Protein AF-A0A0G0YSQ4-F1 (afdb_monomer_lite)

Foldseek 3Di:
DDDDDDDDDPPDPDPVVVVVVVVVVVVVVVVVVVVVVVVVVVVVVVVVVVVVVVVVVVVVVVVVVVVVVVVVVVVVPPVVVVVVVCVVVVNDDCPDPPDPPPDPDPPDDD

Organism: NCBI:txid1619020

Secondary structure (DSSP, 8-state):
---------------HHHHHHHHHHHHHHHHHHHHHHHHHHHHHHHHHHHHHHHHHHHHHHHHHHHHHHHHHHHHHS-HHHHHHHHHHTT----TT---TTS-TT-----

Radius of gyration: 45.32 Å; chains: 1; bounding box: 104×42×116 Å

pLDDT: mean 75.53, std 16.89, range [41.44, 96.5]

Sequence (110 aa):
MTVTNHAPVKELNRNPISTVFIINTIVLLIAGLLVVYYVVQANIIAASNYKISMLNQKLESLNEVRSSLAAQKSSMEDPAKILDFALSQNMVEAKNAVYLFENGNVALRP

Structure (mmCIF, N/CA/C/O backbone):
data_AF-A0A0G0YSQ4-F1
#
_entry.id   AF-A0A0G0YSQ4-F1
#
loop_
_atom_site.group_PDB
_atom_site.id
_atom_site.type_symbol
_atom_site.label_atom_id
_atom_site.label_alt_id
_atom_site.label_comp_id
_atom_site.label_asym_id
_atom_site.label_entity_id
_atom_site.label_seq_id
_atom_site.pdbx_PDB_ins_code
_atom_site.Cartn_x
_atom_site.Cartn_y
_atom_site.Cartn_z
_atom_site.occupancy
_atom_site.B_iso_or_equiv
_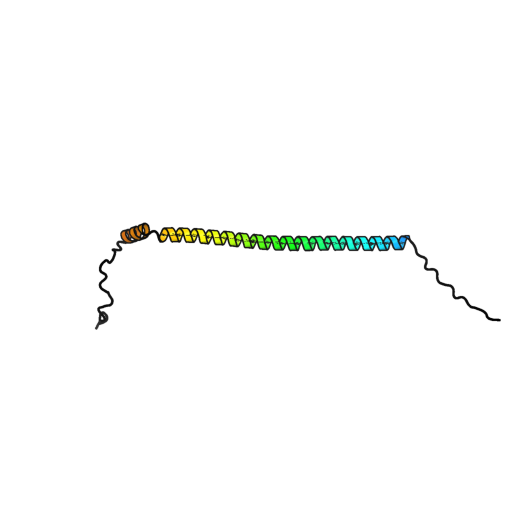atom_site.auth_seq_id
_atom_site.auth_comp_id
_atom_site.auth_asym_id
_atom_site.auth_atom_id
_atom_site.pdbx_PDB_model_num
ATOM 1 N N . MET A 1 1 ? 71.938 12.547 -45.748 1.00 41.62 1 MET A N 1
ATOM 2 C CA . MET A 1 1 ? 70.727 12.025 -46.413 1.00 41.62 1 MET A CA 1
ATOM 3 C C . MET A 1 1 ? 69.898 11.336 -45.336 1.00 41.62 1 MET A C 1
ATOM 5 O O . MET A 1 1 ? 70.238 10.237 -44.926 1.00 41.62 1 MET A O 1
ATOM 9 N N . THR A 1 2 ? 68.934 12.039 -44.750 1.00 41.44 2 THR A N 1
ATOM 10 C CA . THR A 1 2 ? 68.132 11.564 -43.611 1.00 41.44 2 THR A CA 1
ATOM 11 C C . THR A 1 2 ? 66.790 11.074 -44.139 1.00 41.44 2 THR A C 1
ATOM 13 O O . THR A 1 2 ? 65.990 11.867 -44.623 1.00 41.44 2 THR A O 1
ATOM 16 N N . VAL A 1 3 ? 66.568 9.760 -44.099 1.00 50.16 3 VAL A N 1
ATOM 17 C CA . VAL A 1 3 ? 65.313 9.138 -44.537 1.00 50.16 3 VAL A CA 1
ATOM 18 C C . VAL A 1 3 ? 64.351 9.130 -43.353 1.00 50.16 3 VAL A C 1
ATOM 20 O O . VAL A 1 3 ? 64.538 8.385 -42.393 1.00 50.16 3 VAL A O 1
ATOM 23 N N . THR A 1 4 ? 63.334 9.986 -43.392 1.00 57.25 4 THR A N 1
ATOM 24 C CA . THR A 1 4 ? 62.244 9.996 -42.412 1.00 57.25 4 THR A CA 1
ATOM 25 C C . THR A 1 4 ? 61.205 8.948 -42.803 1.00 57.25 4 THR A C 1
ATOM 27 O O . THR A 1 4 ? 60.418 9.157 -43.723 1.00 57.25 4 THR A O 1
ATOM 30 N N . ASN A 1 5 ? 61.200 7.811 -42.105 1.00 57.03 5 ASN A N 1
ATOM 31 C CA . ASN A 1 5 ? 60.118 6.831 -42.189 1.00 57.03 5 ASN A CA 1
ATOM 32 C C . ASN A 1 5 ? 58.885 7.385 -41.464 1.00 57.03 5 ASN A C 1
ATOM 34 O O . ASN A 1 5 ? 58.834 7.403 -40.234 1.00 57.03 5 ASN A O 1
ATOM 38 N N . HIS A 1 6 ? 57.883 7.832 -42.218 1.00 60.88 6 HIS A N 1
ATOM 39 C CA . HIS A 1 6 ? 56.557 8.091 -41.669 1.00 60.88 6 HIS A CA 1
ATOM 40 C C . HIS A 1 6 ? 55.797 6.769 -41.557 1.00 60.88 6 HIS A C 1
ATOM 42 O O . HIS A 1 6 ? 55.461 6.142 -42.560 1.00 60.88 6 HIS A O 1
ATOM 48 N N . ALA A 1 7 ? 55.544 6.334 -40.322 1.00 65.06 7 ALA A N 1
ATOM 49 C CA . ALA A 1 7 ? 54.629 5.233 -40.057 1.00 65.06 7 ALA A CA 1
ATOM 50 C C . ALA A 1 7 ? 53.213 5.621 -40.531 1.00 65.06 7 ALA A C 1
ATOM 52 O O . ALA A 1 7 ? 52.773 6.740 -40.250 1.00 65.06 7 ALA A O 1
ATOM 53 N N . PRO A 1 8 ? 52.481 4.736 -41.230 1.00 58.00 8 PRO A N 1
ATOM 54 C CA . PRO A 1 8 ? 51.125 5.035 -41.662 1.00 58.00 8 PRO A CA 1
ATOM 55 C C . PRO A 1 8 ? 50.207 5.108 -40.439 1.00 58.00 8 PRO A C 1
ATOM 57 O O . PRO A 1 8 ? 50.012 4.125 -39.720 1.00 58.00 8 PRO A O 1
ATOM 60 N N . VAL A 1 9 ? 49.643 6.292 -40.197 1.00 64.25 9 VAL A N 1
ATOM 61 C CA . VAL A 1 9 ? 48.586 6.490 -39.204 1.00 64.25 9 VAL A CA 1
ATOM 62 C C . VAL A 1 9 ? 47.374 5.692 -39.676 1.00 64.25 9 VAL A C 1
ATOM 64 O O . VAL A 1 9 ? 46.812 5.953 -40.736 1.00 64.25 9 VAL A O 1
ATOM 67 N N . LYS A 1 10 ? 47.011 4.663 -38.910 1.00 58.38 10 LYS A N 1
ATOM 68 C CA . LYS A 1 10 ? 45.874 3.790 -39.195 1.00 58.38 10 LYS A CA 1
ATOM 69 C C . LYS A 1 10 ? 44.588 4.597 -39.021 1.00 58.38 10 LYS A C 1
ATOM 71 O O . LYS A 1 10 ? 44.136 4.793 -37.894 1.00 58.38 10 LYS A O 1
ATOM 76 N N . GLU A 1 11 ? 44.021 5.082 -40.120 1.00 60.41 11 GLU A N 1
ATOM 77 C CA . GLU A 1 11 ? 42.732 5.766 -40.082 1.00 60.41 11 GLU A CA 1
ATOM 78 C C . GLU A 1 11 ? 41.649 4.809 -39.579 1.00 60.41 11 GLU A C 1
ATOM 80 O O . GLU A 1 11 ? 41.433 3.711 -40.101 1.00 60.41 11 GLU A O 1
ATOM 85 N N . LEU A 1 12 ? 40.997 5.218 -38.494 1.00 63.09 12 LEU A N 1
ATOM 86 C CA . LEU A 1 12 ? 39.932 4.462 -37.864 1.00 63.09 12 LEU A CA 1
ATOM 87 C C . LEU A 1 12 ? 38.687 4.597 -38.748 1.00 63.09 12 LEU A C 1
ATOM 89 O O . LEU A 1 12 ? 37.989 5.607 -38.691 1.00 63.09 12 LEU A O 1
ATOM 93 N N . ASN A 1 13 ? 38.423 3.585 -39.576 1.00 60.44 13 ASN A N 1
ATOM 94 C CA . ASN A 1 13 ? 37.208 3.491 -40.381 1.00 60.44 13 ASN A CA 1
ATOM 95 C C . ASN A 1 13 ? 35.970 3.482 -39.459 1.00 60.44 13 ASN A C 1
ATOM 97 O O . ASN A 1 13 ? 35.561 2.440 -38.940 1.00 60.44 13 ASN A O 1
ATOM 101 N N . ARG A 1 14 ? 35.408 4.665 -39.185 1.00 63.97 14 ARG A N 1
ATOM 102 C CA . ARG A 1 14 ? 34.169 4.829 -38.422 1.00 63.97 14 ARG A CA 1
ATOM 103 C C . ARG A 1 14 ? 33.003 4.502 -39.339 1.00 63.97 14 ARG A C 1
ATOM 105 O O . ARG A 1 14 ? 32.544 5.362 -40.079 1.00 63.97 14 ARG A O 1
ATOM 112 N N . ASN A 1 15 ? 32.477 3.286 -39.228 1.00 70.69 15 ASN A N 1
ATOM 113 C CA . ASN A 1 15 ? 31.197 2.937 -39.835 1.00 70.69 15 ASN A CA 1
ATOM 114 C C . ASN A 1 15 ? 30.070 3.659 -39.068 1.00 70.69 15 ASN A C 1
ATOM 116 O O . ASN A 1 15 ? 29.755 3.255 -37.943 1.00 70.69 15 ASN A O 1
ATOM 120 N N . PRO A 1 16 ? 29.430 4.701 -39.633 1.00 66.94 16 PRO A N 1
ATOM 121 C CA . PRO A 1 16 ? 28.439 5.505 -38.912 1.00 66.94 16 PRO A CA 1
ATOM 122 C C . PRO A 1 16 ? 27.216 4.675 -38.497 1.00 66.94 16 PRO A C 1
ATOM 124 O O . PRO A 1 16 ? 26.650 4.892 -37.428 1.00 66.94 16 PRO A O 1
ATOM 127 N N . ILE A 1 17 ? 26.874 3.657 -39.293 1.00 70.50 17 ILE A N 1
ATOM 128 C CA . ILE A 1 17 ? 25.769 2.723 -39.039 1.00 70.50 17 ILE A CA 1
ATOM 129 C C . ILE A 1 17 ? 26.007 1.921 -37.748 1.00 70.50 17 ILE A C 1
ATOM 131 O O . ILE A 1 17 ? 25.084 1.733 -36.958 1.00 70.50 17 ILE A O 1
ATOM 135 N N . SER A 1 18 ? 27.254 1.514 -37.480 1.00 81.12 18 SER A N 1
ATOM 136 C CA . SER A 1 18 ? 27.606 0.774 -36.260 1.00 81.12 18 SER A CA 1
ATOM 137 C C . SER A 1 18 ? 27.460 1.646 -35.015 1.00 81.12 18 SER A C 1
ATOM 139 O O . SER A 1 18 ? 26.981 1.178 -33.986 1.00 81.12 18 SER A O 1
ATOM 141 N N . THR A 1 19 ? 27.846 2.918 -35.103 1.00 83.06 19 THR A N 1
ATOM 142 C CA . THR A 1 19 ? 27.757 3.856 -33.979 1.00 83.06 19 THR A CA 1
ATOM 143 C C . THR A 1 19 ? 26.303 4.156 -33.615 1.00 83.06 19 THR A C 1
ATOM 145 O O . THR A 1 19 ? 25.953 4.132 -32.437 1.00 83.06 19 THR A O 1
ATOM 148 N N . VAL A 1 20 ? 25.435 4.375 -34.610 1.00 86.44 20 VAL A N 1
ATOM 149 C CA . VAL A 1 20 ? 23.996 4.608 -34.383 1.00 86.44 20 VAL A CA 1
ATOM 150 C C . VAL A 1 20 ? 23.331 3.380 -33.755 1.00 86.44 20 VAL A C 1
ATOM 152 O O . VAL A 1 20 ? 22.548 3.518 -32.817 1.00 86.44 20 VAL A O 1
ATOM 155 N N . PHE A 1 21 ? 23.681 2.174 -34.211 1.00 90.31 21 PHE A N 1
ATOM 156 C CA . PHE A 1 21 ? 23.143 0.934 -33.649 1.00 90.31 21 PHE A CA 1
ATOM 157 C C . PHE A 1 21 ? 23.529 0.738 -32.173 1.00 90.31 21 PHE A C 1
ATOM 159 O O . PHE A 1 21 ? 22.686 0.377 -31.349 1.00 90.31 21 PHE A O 1
ATOM 166 N N . ILE A 1 22 ? 24.785 1.033 -31.819 1.00 90.25 22 ILE A N 1
ATOM 167 C CA . ILE A 1 22 ? 25.271 0.958 -30.433 1.00 90.25 22 ILE A CA 1
ATOM 168 C C . ILE A 1 22 ? 24.521 1.957 -29.545 1.00 90.25 22 ILE A C 1
ATOM 170 O O . ILE A 1 22 ? 24.041 1.581 -28.477 1.00 90.25 22 ILE A O 1
ATOM 174 N N . ILE A 1 23 ? 24.363 3.205 -29.995 1.00 92.81 23 ILE A N 1
ATOM 175 C CA . ILE A 1 23 ? 23.642 4.239 -29.238 1.00 92.81 23 ILE A CA 1
ATOM 176 C C . ILE A 1 23 ? 22.184 3.828 -29.013 1.00 92.81 23 ILE A C 1
ATOM 178 O O . ILE A 1 23 ? 21.714 3.869 -27.879 1.00 92.81 23 ILE A O 1
ATOM 182 N N . ASN A 1 24 ? 21.485 3.367 -30.053 1.00 93.94 24 ASN A N 1
ATOM 183 C CA . ASN A 1 24 ? 20.095 2.924 -29.923 1.00 93.94 24 ASN A CA 1
ATOM 184 C C . ASN A 1 24 ? 19.952 1.752 -28.946 1.00 93.94 24 ASN A C 1
ATOM 186 O O . ASN A 1 24 ? 19.018 1.724 -28.148 1.00 93.94 24 ASN A O 1
ATOM 190 N N . THR A 1 25 ? 20.902 0.815 -28.964 1.00 93.75 25 THR A N 1
ATOM 191 C CA . THR A 1 25 ? 20.924 -0.316 -28.027 1.00 93.75 25 THR A CA 1
ATOM 192 C C . THR A 1 25 ? 21.102 0.157 -26.583 1.00 93.75 25 THR A C 1
ATOM 194 O O . THR A 1 25 ? 20.396 -0.309 -25.691 1.00 93.75 25 THR A O 1
ATOM 197 N N . ILE A 1 26 ? 21.997 1.121 -26.346 1.00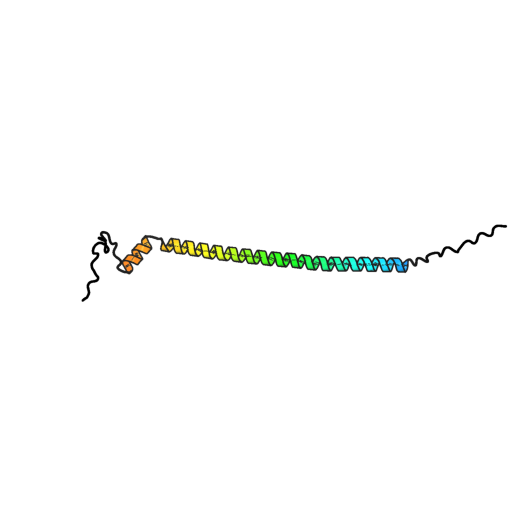 94.94 26 ILE A N 1
ATOM 198 C CA . ILE A 1 26 ? 22.210 1.715 -25.018 1.00 94.94 26 ILE A CA 1
ATOM 199 C C . ILE A 1 26 ? 20.952 2.446 -24.541 1.00 94.94 26 ILE A C 1
ATOM 201 O O . ILE A 1 26 ? 20.527 2.254 -23.404 1.00 94.94 26 ILE A O 1
ATOM 205 N N . VAL A 1 27 ? 20.324 3.248 -25.406 1.00 95.19 27 VAL A N 1
ATOM 206 C CA . VAL A 1 27 ? 19.081 3.963 -25.078 1.00 95.19 27 VAL A CA 1
ATOM 207 C C . VAL A 1 27 ? 17.965 2.980 -24.724 1.00 95.19 27 VAL A C 1
ATOM 209 O O . VAL A 1 27 ? 17.260 3.187 -23.738 1.00 95.19 27 VAL A O 1
ATOM 212 N N . LEU A 1 28 ? 17.837 1.883 -25.473 1.00 96.06 28 LEU A N 1
ATOM 213 C CA . LEU A 1 28 ? 16.836 0.851 -25.211 1.00 96.06 28 LEU A CA 1
ATOM 214 C C . LEU A 1 28 ? 17.091 0.128 -23.881 1.00 96.06 28 LEU A C 1
ATOM 216 O O . LEU A 1 28 ? 16.151 -0.118 -23.127 1.00 96.06 28 LEU A O 1
ATOM 220 N N . LEU A 1 29 ? 18.356 -0.140 -23.546 1.00 96.25 29 LEU A N 1
ATOM 221 C CA . LEU A 1 29 ? 18.740 -0.685 -22.241 1.00 96.25 29 LEU A CA 1
ATOM 222 C C . LEU A 1 29 ? 18.389 0.261 -21.088 1.00 96.25 29 LEU A C 1
ATOM 224 O O . LEU A 1 29 ? 17.824 -0.181 -20.090 1.00 96.25 29 LEU A O 1
ATOM 228 N N . ILE A 1 30 ? 18.686 1.556 -21.228 1.00 96.50 30 ILE A N 1
ATOM 229 C CA . ILE A 1 30 ? 18.358 2.573 -20.219 1.00 96.50 30 ILE A CA 1
ATOM 230 C C . ILE A 1 30 ? 16.841 2.676 -20.041 1.00 96.50 30 ILE A C 1
ATOM 232 O O . ILE A 1 30 ? 16.355 2.686 -18.911 1.00 96.50 30 ILE A O 1
ATOM 236 N N . ALA A 1 31 ? 16.087 2.702 -21.141 1.00 96.19 31 ALA A N 1
ATOM 237 C CA . ALA A 1 31 ? 14.630 2.719 -21.099 1.00 96.19 31 ALA A CA 1
ATOM 238 C C . ALA A 1 31 ? 14.075 1.480 -20.378 1.00 96.19 31 ALA A C 1
ATOM 240 O O . ALA A 1 31 ? 13.217 1.610 -19.507 1.00 96.19 31 ALA A O 1
ATOM 241 N N . GLY A 1 32 ? 14.611 0.290 -20.669 1.00 96.00 32 GLY A N 1
ATOM 242 C CA . GLY A 1 32 ? 14.243 -0.942 -19.969 1.00 96.00 32 GLY A CA 1
ATOM 243 C C . GLY A 1 32 ? 14.526 -0.874 -18.465 1.00 96.00 32 GLY A C 1
ATOM 244 O O . GLY A 1 32 ? 13.657 -1.196 -17.655 1.00 96.00 32 GLY A O 1
ATOM 245 N N . LEU A 1 33 ? 15.707 -0.386 -18.080 1.00 95.62 33 LEU A N 1
ATOM 246 C CA . LEU A 1 33 ? 16.091 -0.182 -16.679 1.00 95.62 33 LEU A CA 1
ATOM 247 C C . LEU A 1 33 ? 15.147 0.781 -15.949 1.00 95.62 33 LEU A C 1
ATOM 249 O O . LEU A 1 33 ? 14.749 0.507 -14.817 1.00 95.62 33 LEU A O 1
ATOM 253 N N . LEU A 1 34 ? 14.748 1.875 -16.600 1.00 95.31 34 LEU A N 1
ATOM 254 C CA . LEU A 1 34 ? 13.805 2.846 -16.043 1.00 95.31 34 LEU A CA 1
ATOM 255 C C . LEU A 1 34 ? 12.418 2.238 -15.814 1.00 95.31 34 LEU A C 1
ATOM 257 O O . LEU A 1 34 ? 11.803 2.501 -14.781 1.00 95.31 34 LEU A O 1
ATOM 261 N N . VAL A 1 35 ? 11.937 1.397 -16.733 1.00 95.31 35 VAL A N 1
ATOM 262 C CA . VAL A 1 35 ? 10.654 0.695 -16.570 1.00 95.31 35 VAL A CA 1
ATOM 263 C C . VAL A 1 35 ? 10.706 -0.255 -15.376 1.00 95.31 35 VAL A C 1
ATOM 265 O O . VAL A 1 35 ? 9.809 -0.230 -14.534 1.00 95.31 35 VAL A O 1
ATOM 268 N N . VAL A 1 36 ? 11.769 -1.057 -15.256 1.00 94.88 36 VAL A N 1
ATOM 269 C CA . VAL A 1 36 ? 11.942 -1.966 -14.112 1.00 94.88 36 VAL A CA 1
ATOM 270 C C . VAL A 1 36 ? 12.002 -1.179 -12.804 1.00 94.88 36 VAL A C 1
ATOM 272 O O . VAL A 1 36 ? 11.305 -1.520 -11.849 1.00 94.88 36 VAL A O 1
ATOM 275 N N . TYR A 1 37 ? 12.775 -0.092 -12.771 1.00 95.00 37 TYR A N 1
ATOM 276 C CA . TYR A 1 37 ? 12.862 0.790 -11.611 1.00 95.00 37 TYR A CA 1
ATOM 277 C C . TYR A 1 37 ? 11.491 1.349 -11.210 1.00 95.00 37 TYR A C 1
ATOM 279 O O . TYR A 1 37 ? 11.121 1.299 -10.036 1.00 95.00 37 TYR A O 1
ATOM 287 N N . TYR A 1 38 ? 10.711 1.828 -12.181 1.00 94.69 38 TYR A N 1
ATOM 288 C CA . TYR A 1 38 ? 9.369 2.349 -11.941 1.00 94.69 38 TYR A CA 1
ATOM 289 C C . TYR A 1 38 ? 8.442 1.291 -11.333 1.00 94.69 38 TYR A C 1
ATOM 291 O O . TYR A 1 38 ? 7.785 1.558 -10.328 1.00 94.69 38 TYR A O 1
ATOM 299 N N . VAL A 1 39 ? 8.425 0.075 -11.889 1.00 93.50 39 VAL A N 1
ATOM 300 C CA . VAL A 1 39 ? 7.593 -1.026 -11.379 1.00 93.50 39 VAL A CA 1
ATOM 301 C C . VAL A 1 39 ? 7.989 -1.403 -9.951 1.00 93.50 39 VAL A C 1
ATOM 303 O O . VAL A 1 39 ? 7.118 -1.604 -9.104 1.00 93.50 39 VAL A O 1
ATOM 306 N N . VAL A 1 40 ? 9.287 -1.470 -9.644 1.00 92.50 40 VAL A N 1
ATOM 307 C CA . VAL A 1 40 ? 9.764 -1.755 -8.282 1.00 92.50 40 VAL A CA 1
ATOM 308 C C . VAL A 1 40 ? 9.303 -0.672 -7.306 1.00 92.50 40 VAL A C 1
ATOM 310 O O . VAL A 1 40 ? 8.729 -0.994 -6.267 1.00 92.50 40 VAL A O 1
ATOM 313 N N . GLN A 1 41 ? 9.477 0.604 -7.653 1.00 90.62 41 GLN A N 1
ATOM 314 C CA . GLN A 1 41 ? 9.063 1.714 -6.792 1.00 90.62 41 GLN A CA 1
ATOM 315 C C . GLN A 1 41 ? 7.548 1.760 -6.587 1.00 90.62 41 GLN A C 1
ATOM 317 O O . GLN A 1 41 ? 7.087 1.931 -5.459 1.00 90.62 41 GLN A O 1
ATOM 322 N N . ALA A 1 42 ? 6.765 1.546 -7.645 1.00 88.25 42 ALA A N 1
ATOM 323 C CA . ALA A 1 42 ? 5.310 1.484 -7.554 1.00 88.25 42 ALA A CA 1
ATOM 324 C C . ALA A 1 42 ? 4.852 0.372 -6.595 1.00 88.25 42 ALA A C 1
ATOM 326 O O . ALA A 1 42 ? 3.985 0.602 -5.752 1.00 88.25 42 ALA A O 1
ATOM 327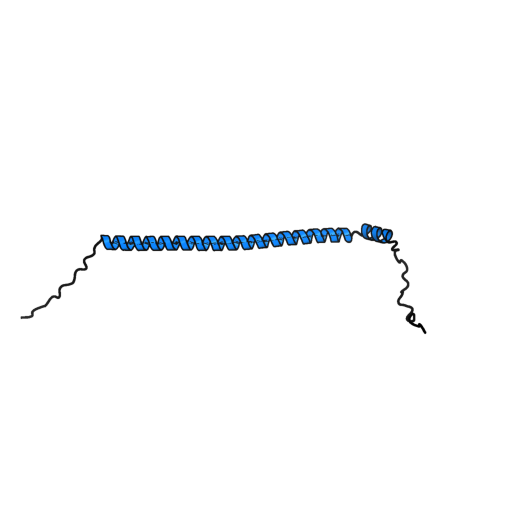 N N . ASN A 1 43 ? 5.483 -0.804 -6.660 1.00 90.50 43 ASN A N 1
ATOM 328 C CA . ASN A 1 43 ? 5.190 -1.913 -5.753 1.00 90.50 43 ASN A CA 1
ATOM 329 C C . ASN A 1 43 ? 5.576 -1.609 -4.299 1.00 90.50 43 ASN A C 1
ATOM 331 O O . ASN A 1 43 ? 4.813 -1.929 -3.389 1.00 90.50 43 ASN A O 1
ATOM 335 N N . ILE A 1 44 ? 6.722 -0.963 -4.064 1.00 87.50 44 ILE A N 1
ATOM 336 C CA . ILE A 1 44 ? 7.145 -0.550 -2.716 1.00 87.50 44 ILE A CA 1
ATOM 337 C C . ILE A 1 44 ? 6.141 0.442 -2.116 1.00 87.50 44 ILE A C 1
ATOM 339 O O . ILE A 1 44 ? 5.719 0.280 -0.969 1.00 87.50 44 ILE A O 1
ATOM 343 N N . ILE A 1 45 ? 5.722 1.445 -2.893 1.00 88.69 45 ILE A N 1
ATOM 344 C CA . ILE A 1 45 ? 4.739 2.444 -2.456 1.00 88.69 45 ILE A CA 1
ATOM 345 C C . ILE A 1 45 ? 3.393 1.774 -2.165 1.00 88.69 45 ILE A C 1
ATOM 347 O O . ILE A 1 45 ? 2.804 2.017 -1.111 1.00 88.69 45 ILE A O 1
ATOM 351 N N . ALA A 1 46 ? 2.928 0.889 -3.051 1.00 86.31 46 ALA A N 1
ATOM 352 C CA . ALA A 1 46 ? 1.690 0.147 -2.846 1.00 86.31 46 ALA A CA 1
ATOM 353 C C . ALA A 1 46 ? 1.748 -0.694 -1.562 1.00 86.31 46 ALA A C 1
ATOM 355 O O . ALA A 1 46 ? 0.856 -0.587 -0.721 1.00 86.31 46 ALA A O 1
ATOM 356 N N . ALA A 1 47 ? 2.817 -1.468 -1.357 1.00 84.94 47 ALA A N 1
ATOM 357 C CA . ALA A 1 47 ? 2.995 -2.287 -0.159 1.00 84.94 47 ALA A CA 1
ATOM 358 C C . ALA A 1 47 ? 3.010 -1.447 1.132 1.00 84.94 47 ALA A C 1
ATOM 360 O O . ALA A 1 47 ? 2.398 -1.830 2.132 1.00 84.94 47 ALA A O 1
ATOM 361 N N . SER A 1 48 ? 3.659 -0.280 1.103 1.00 84.12 48 SER A N 1
ATOM 362 C CA . SER A 1 48 ? 3.655 0.668 2.222 1.00 84.12 48 SER A CA 1
ATOM 363 C C . SER A 1 48 ? 2.243 1.181 2.523 1.00 84.12 48 SER A C 1
ATOM 365 O O . SER A 1 48 ? 1.791 1.122 3.668 1.00 84.12 48 SER A O 1
ATOM 367 N N . ASN A 1 49 ? 1.503 1.592 1.490 1.00 86.06 49 ASN A N 1
ATOM 368 C CA . ASN A 1 49 ? 0.128 2.071 1.630 1.00 86.06 49 ASN A CA 1
ATOM 369 C C . ASN A 1 49 ? -0.805 0.990 2.187 1.00 86.06 49 ASN A C 1
ATOM 371 O O . ASN A 1 49 ? -1.604 1.278 3.077 1.00 86.06 49 ASN A O 1
ATOM 375 N N . TYR A 1 50 ? -0.667 -0.262 1.738 1.00 86.06 50 TYR A N 1
ATOM 376 C CA . TYR A 1 50 ? -1.413 -1.388 2.306 1.00 86.06 50 TYR A CA 1
ATOM 377 C C . TYR A 1 50 ? -1.117 -1.576 3.793 1.00 86.06 50 TYR A C 1
ATOM 379 O O . TYR A 1 50 ? -2.039 -1.741 4.591 1.00 86.06 50 TYR A O 1
ATOM 387 N N . LYS A 1 51 ? 0.157 -1.509 4.193 1.00 85.00 51 LYS A N 1
ATOM 388 C CA . LYS A 1 51 ? 0.549 -1.650 5.599 1.00 85.00 51 LYS A CA 1
ATOM 389 C C . LYS A 1 51 ? -0.016 -0.522 6.467 1.00 85.00 51 LYS A C 1
ATOM 391 O O . LYS A 1 51 ? -0.496 -0.791 7.566 1.00 85.00 51 LYS A O 1
ATOM 396 N N . ILE A 1 52 ? 0.019 0.717 5.976 1.00 88.12 52 ILE A N 1
ATOM 397 C CA . ILE A 1 52 ? -0.553 1.882 6.667 1.00 88.12 52 ILE A CA 1
ATOM 398 C C . ILE A 1 52 ? -2.071 1.734 6.789 1.00 88.12 52 ILE A C 1
ATOM 400 O O . ILE A 1 52 ? -2.614 1.901 7.878 1.00 88.12 52 ILE A O 1
ATOM 404 N N . SER A 1 53 ? -2.752 1.360 5.704 1.00 88.69 53 SER A N 1
ATOM 405 C CA . SER A 1 53 ? -4.201 1.142 5.703 1.00 88.69 53 SER A CA 1
ATOM 406 C C . SER A 1 53 ? -4.609 0.052 6.697 1.00 88.69 53 SER A C 1
ATOM 408 O O . SER A 1 53 ? -5.500 0.274 7.514 1.00 88.69 53 SER A O 1
ATOM 410 N N . MET A 1 54 ? -3.894 -1.077 6.717 1.00 90.50 54 MET A N 1
ATOM 411 C CA . MET A 1 54 ? -4.128 -2.150 7.685 1.00 90.50 54 MET A CA 1
ATOM 412 C C . MET A 1 54 ? -3.922 -1.675 9.131 1.00 90.50 54 MET A C 1
ATOM 414 O O . MET A 1 54 ? -4.670 -2.066 10.029 1.00 90.50 54 MET A O 1
ATOM 418 N N . LEU A 1 55 ? -2.905 -0.847 9.382 1.00 89.19 55 LEU A N 1
ATOM 419 C CA . LEU A 1 55 ? -2.641 -0.312 10.716 1.00 89.19 55 LEU A CA 1
ATOM 420 C C . LEU A 1 55 ? -3.745 0.653 11.169 1.00 89.19 55 LEU A C 1
ATOM 422 O O . LEU A 1 55 ? -4.185 0.566 12.313 1.00 89.19 55 LEU A O 1
ATOM 426 N N . ASN A 1 56 ? -4.234 1.509 10.271 1.00 90.81 56 ASN A N 1
ATOM 427 C CA . ASN A 1 56 ? -5.350 2.412 10.549 1.00 90.81 56 ASN A CA 1
ATOM 428 C C . ASN A 1 56 ? -6.645 1.645 10.827 1.00 90.81 56 ASN A C 1
ATOM 430 O O . ASN A 1 56 ? -7.290 1.913 11.834 1.00 90.81 56 ASN A O 1
ATOM 434 N N . GLN A 1 57 ? -6.968 0.627 10.026 1.00 91.00 57 GLN A N 1
ATOM 435 C CA . GLN A 1 57 ? -8.128 -0.236 10.281 1.00 91.00 57 GLN A CA 1
ATOM 436 C C . GLN A 1 57 ? -8.050 -0.906 11.659 1.00 91.00 57 GLN A C 1
ATOM 438 O O . GLN A 1 57 ? -9.042 -0.976 12.383 1.00 91.00 57 GLN A O 1
ATOM 443 N N . LYS A 1 58 ? -6.859 -1.365 12.069 1.00 91.00 58 LYS A N 1
ATOM 444 C CA . LYS A 1 58 ? -6.664 -1.909 13.421 1.00 91.00 58 LYS A CA 1
ATOM 445 C C . LYS A 1 58 ? -6.893 -0.855 14.501 1.00 91.00 58 LYS A C 1
ATOM 447 O O . LYS A 1 58 ? -7.560 -1.157 15.487 1.00 91.00 58 LYS A O 1
ATOM 452 N N . LEU A 1 59 ? -6.372 0.359 14.326 1.00 91.56 59 LEU A N 1
ATOM 453 C CA . LEU A 1 59 ? -6.588 1.460 15.270 1.00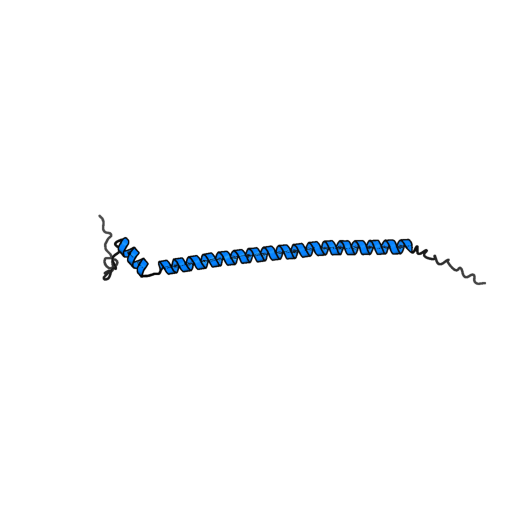 91.56 59 LEU A CA 1
ATOM 454 C C . LEU A 1 59 ? -8.067 1.835 15.391 1.00 91.56 59 LEU A C 1
ATOM 456 O O . LEU A 1 59 ? -8.554 1.989 16.508 1.00 91.56 59 LEU A O 1
ATOM 460 N N . GLU A 1 60 ? -8.781 1.925 14.271 1.00 91.38 60 GLU A N 1
ATOM 461 C CA . GLU A 1 60 ? -10.222 2.186 14.243 1.00 91.38 60 GLU A CA 1
ATOM 462 C C . GLU A 1 60 ? -10.991 1.093 14.988 1.00 91.38 60 GLU A C 1
ATOM 464 O O . GLU A 1 60 ? -11.739 1.404 15.914 1.00 91.38 60 GLU A O 1
ATOM 469 N N . SER A 1 61 ? -10.721 -0.181 14.679 1.00 91.94 61 SER A N 1
ATOM 470 C CA . SER A 1 61 ? -11.375 -1.309 15.356 1.00 91.94 61 SER A CA 1
ATOM 471 C C . SER A 1 61 ? -11.119 -1.313 16.868 1.00 91.94 61 SER A C 1
ATOM 473 O O . SER A 1 61 ? -12.025 -1.549 17.665 1.00 91.94 61 SER A O 1
ATOM 475 N N . LEU A 1 62 ? -9.896 -0.991 17.298 1.00 91.62 62 LEU A N 1
ATOM 476 C CA . LEU A 1 62 ? -9.551 -0.942 18.714 1.00 91.62 62 LEU A CA 1
ATOM 477 C C . LEU A 1 62 ? -10.229 0.236 19.423 1.00 91.62 62 LEU A C 1
ATOM 479 O O . LEU A 1 62 ? -10.650 0.110 20.574 1.00 91.62 62 LEU A O 1
ATOM 483 N N . ASN A 1 63 ? -10.349 1.376 18.744 1.00 92.06 63 ASN A N 1
ATOM 484 C CA . ASN A 1 63 ? -11.039 2.543 19.276 1.00 92.06 63 ASN A CA 1
ATOM 485 C C . ASN A 1 63 ? -12.547 2.293 19.416 1.00 92.06 63 ASN A C 1
ATOM 487 O O . ASN A 1 63 ? -13.138 2.682 20.422 1.00 92.06 63 ASN A O 1
ATOM 491 N N . GLU A 1 64 ? -13.152 1.588 18.460 1.00 91.44 64 GLU A N 1
ATOM 492 C CA . GLU A 1 64 ? -14.547 1.152 18.532 1.00 91.44 64 GLU A CA 1
ATOM 493 C C . GLU A 1 64 ? -14.780 0.206 19.718 1.00 91.44 64 GLU A C 1
ATOM 495 O O . GLU A 1 64 ? -15.666 0.450 20.538 1.00 91.44 64 GLU A O 1
ATOM 500 N N . VAL A 1 65 ? -13.927 -0.812 19.892 1.00 91.50 65 VAL A N 1
ATOM 501 C CA . VAL A 1 65 ? -13.994 -1.723 21.049 1.00 91.50 65 VAL A CA 1
ATOM 502 C C . VAL A 1 65 ? -13.844 -0.958 22.361 1.00 91.50 65 VAL A C 1
ATOM 504 O O . VAL A 1 65 ? -14.606 -1.183 23.301 1.00 91.50 65 VAL A O 1
ATOM 507 N N . ARG A 1 66 ? -12.896 -0.018 22.438 1.00 90.44 66 ARG A N 1
ATOM 508 C CA . ARG A 1 66 ? -12.701 0.815 23.630 1.00 90.44 66 ARG A CA 1
ATOM 509 C C . ARG A 1 66 ? -13.921 1.687 23.920 1.00 90.44 66 ARG A C 1
ATOM 511 O O . ARG A 1 66 ? -14.300 1.812 25.081 1.00 90.44 66 ARG A O 1
ATOM 518 N N . SER A 1 67 ? -14.519 2.289 22.895 1.00 87.44 67 SER A N 1
ATOM 519 C CA . SER A 1 67 ? -15.719 3.119 23.031 1.00 87.44 67 SER A CA 1
ATOM 520 C C . SER A 1 67 ? -16.912 2.290 23.513 1.00 87.44 67 SER A C 1
ATOM 522 O O . SER A 1 67 ? -17.557 2.663 24.491 1.00 87.44 67 SER A O 1
ATOM 524 N N . SER A 1 68 ? -17.128 1.115 22.917 1.00 87.75 68 SER A N 1
ATOM 525 C CA . SER A 1 68 ? -18.139 0.143 23.351 1.00 87.75 68 SER A CA 1
ATOM 526 C C . SER A 1 68 ? -17.927 -0.291 24.804 1.00 87.75 68 SER A C 1
ATOM 528 O O . SER A 1 68 ? -18.861 -0.271 25.605 1.00 87.75 68 SER A O 1
ATOM 530 N N . LEU A 1 69 ? -16.688 -0.605 25.189 1.00 86.25 69 LEU A N 1
ATOM 531 C CA . LEU A 1 69 ? -16.365 -1.006 26.556 1.00 86.25 69 LEU A CA 1
ATOM 532 C C . LEU A 1 69 ? -16.561 0.139 27.556 1.00 86.25 69 LEU A C 1
ATOM 534 O O . LEU A 1 69 ? -17.064 -0.086 28.653 1.00 86.25 69 LEU A O 1
ATOM 538 N N . ALA A 1 70 ? -16.208 1.371 27.186 1.00 87.94 70 ALA A N 1
ATOM 539 C CA . ALA A 1 70 ? -16.464 2.550 28.008 1.00 87.94 70 ALA A CA 1
ATOM 540 C C . ALA A 1 70 ? -17.970 2.807 28.175 1.00 87.94 70 ALA A C 1
ATOM 542 O O . ALA A 1 70 ? -18.413 3.122 29.277 1.00 87.94 70 ALA A O 1
ATOM 543 N N . ALA A 1 71 ? -18.763 2.615 27.117 1.00 84.81 71 ALA A N 1
ATOM 544 C CA . ALA A 1 71 ? -20.217 2.719 27.178 1.00 84.81 71 ALA A CA 1
ATOM 545 C C . ALA A 1 71 ? -20.833 1.627 28.070 1.00 84.81 71 ALA A C 1
ATOM 547 O O . ALA A 1 71 ? -21.683 1.926 28.908 1.00 84.81 71 ALA A O 1
ATOM 548 N N . GLN A 1 72 ? -20.370 0.376 27.960 1.00 82.56 72 GLN A N 1
ATOM 549 C CA . GLN A 1 72 ? -20.796 -0.710 28.850 1.00 82.56 72 GLN A CA 1
ATOM 550 C C . GLN A 1 72 ? -20.419 -0.429 30.301 1.00 82.56 72 GLN A C 1
ATOM 552 O O . GLN A 1 72 ? -21.266 -0.555 31.180 1.00 82.56 72 GLN A O 1
ATOM 557 N N . LYS A 1 73 ? -19.182 0.013 30.548 1.00 80.44 73 LYS A N 1
ATOM 558 C CA . LYS A 1 73 ? -18.722 0.410 31.878 1.00 80.44 73 LYS A CA 1
ATOM 559 C C . LYS A 1 73 ? -19.611 1.512 32.454 1.00 80.44 73 LYS A C 1
ATOM 561 O O . LYS A 1 73 ? -20.114 1.351 33.557 1.00 80.44 73 LYS A O 1
ATOM 566 N N . SER A 1 74 ? -19.882 2.568 31.690 1.00 80.25 74 SER A N 1
ATOM 567 C CA . SER A 1 74 ? -20.779 3.645 32.120 1.00 80.25 74 SER A CA 1
ATOM 568 C C . SER A 1 74 ? -22.201 3.150 32.392 1.00 80.25 74 SER A C 1
ATOM 570 O O . SER A 1 74 ? -22.840 3.647 33.310 1.00 80.25 74 SER A O 1
ATOM 572 N N . SER A 1 75 ? -22.704 2.174 31.629 1.00 77.50 75 SER A N 1
ATOM 573 C CA . SER A 1 75 ? -24.006 1.560 31.910 1.00 77.50 75 SER A CA 1
ATOM 574 C C . SER A 1 75 ? -23.984 0.644 33.137 1.00 77.50 75 SER A C 1
ATOM 576 O O . SER A 1 75 ? -25.050 0.394 33.692 1.00 77.50 75 SER A O 1
ATOM 578 N N . MET A 1 76 ? -22.844 0.068 33.512 1.00 71.31 76 MET A N 1
ATOM 579 C CA . MET A 1 76 ? -22.714 -0.768 34.711 1.00 71.31 76 MET A CA 1
ATOM 580 C C . MET A 1 76 ? -22.472 0.070 35.966 1.00 71.31 76 MET A C 1
ATOM 582 O O . MET A 1 76 ? -22.897 -0.324 37.042 1.00 71.31 76 MET A O 1
ATOM 586 N N . GLU A 1 77 ? -21.818 1.221 35.825 1.00 72.00 77 GLU A N 1
ATOM 587 C CA . GLU A 1 77 ? -21.591 2.191 36.900 1.00 72.00 77 GLU A CA 1
ATOM 588 C C . GLU A 1 77 ? -22.833 3.038 37.217 1.00 72.00 77 GLU A C 1
ATOM 590 O O . GLU A 1 77 ? -22.785 3.831 38.153 1.00 72.00 77 GLU A O 1
ATOM 595 N N . ASP A 1 78 ? -23.941 2.864 36.482 1.00 70.81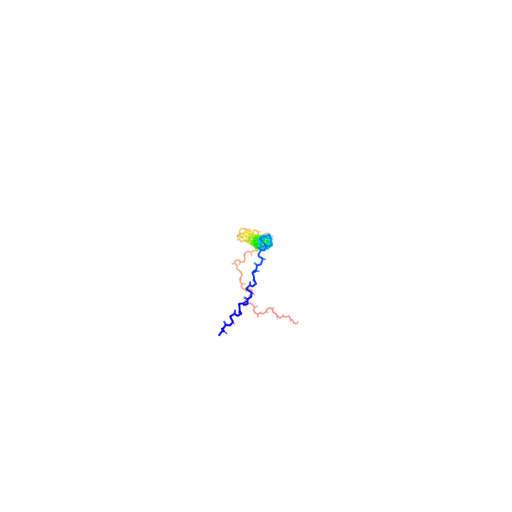 78 ASP A N 1
ATOM 596 C CA . ASP A 1 78 ? -25.225 3.494 36.795 1.00 70.81 78 ASP A CA 1
ATOM 597 C C . ASP A 1 78 ? -25.713 3.015 38.179 1.00 70.81 78 ASP A C 1
ATOM 599 O O . ASP A 1 78 ? -26.122 1.854 38.323 1.00 70.81 78 ASP A O 1
ATOM 603 N N . PRO A 1 79 ? -25.691 3.882 39.210 1.00 66.12 79 PRO A N 1
ATOM 604 C CA . PRO A 1 79 ? -26.032 3.501 40.576 1.00 66.12 79 PRO A CA 1
ATOM 605 C C . PRO A 1 79 ? -27.458 2.963 40.692 1.00 66.12 79 PRO A C 1
ATOM 607 O O . PRO A 1 79 ? -27.720 2.133 41.559 1.00 66.12 79 PRO A O 1
ATOM 610 N N . ALA A 1 80 ? -28.367 3.394 39.808 1.00 68.94 80 ALA A N 1
ATOM 611 C CA . ALA A 1 80 ? -29.736 2.896 39.768 1.00 68.94 80 ALA A CA 1
ATOM 612 C C . ALA A 1 80 ? -29.784 1.426 39.329 1.00 68.94 80 ALA A C 1
ATOM 614 O O . ALA A 1 80 ? -30.475 0.626 39.950 1.00 68.94 80 ALA A O 1
ATOM 615 N N . LYS A 1 81 ? -28.977 1.030 38.334 1.00 65.75 81 LYS A N 1
ATOM 616 C CA . LYS A 1 81 ? -28.874 -0.375 37.909 1.00 65.75 81 LYS A CA 1
ATOM 617 C C . LYS A 1 81 ? -28.150 -1.247 38.926 1.00 65.75 81 LYS A C 1
ATOM 619 O O . LYS A 1 81 ? -28.514 -2.409 39.086 1.00 65.75 81 LYS A O 1
ATOM 624 N N . ILE A 1 82 ? -27.142 -0.709 39.615 1.00 67.38 82 ILE A N 1
ATOM 625 C CA . ILE A 1 82 ? -26.469 -1.416 40.715 1.00 67.38 82 ILE A CA 1
ATOM 626 C C . ILE A 1 82 ? -27.451 -1.648 41.869 1.00 67.38 82 ILE A C 1
ATOM 628 O O . ILE A 1 82 ? -27.493 -2.746 42.420 1.00 67.38 82 ILE A O 1
ATOM 632 N N . LEU A 1 83 ? -28.263 -0.643 42.205 1.00 70.19 83 LEU A N 1
ATOM 633 C CA . LEU A 1 83 ? -29.300 -0.742 43.228 1.00 70.19 83 LEU A CA 1
ATOM 634 C C . LEU A 1 83 ? -30.398 -1.737 42.826 1.00 70.19 83 LEU A C 1
ATOM 636 O O . LEU A 1 83 ? -30.738 -2.604 43.624 1.00 70.19 83 LEU A O 1
ATOM 640 N N . ASP A 1 84 ? -30.900 -1.674 41.592 1.00 71.06 84 ASP A N 1
ATOM 641 C CA . ASP A 1 84 ? -31.906 -2.613 41.081 1.00 71.06 84 ASP A CA 1
ATOM 642 C C . ASP A 1 84 ? -31.372 -4.051 41.030 1.00 71.06 84 ASP A C 1
ATOM 644 O O . ASP A 1 84 ? -32.075 -4.992 41.401 1.00 71.06 84 ASP A O 1
ATOM 648 N N . PHE A 1 85 ? -30.110 -4.243 40.634 1.00 71.25 85 PHE A N 1
ATOM 649 C CA . PHE A 1 85 ? -29.450 -5.546 40.690 1.00 71.25 85 PHE A CA 1
ATOM 650 C C . PHE A 1 85 ? -29.326 -6.046 42.133 1.00 71.25 85 PHE A C 1
ATOM 652 O O . PHE A 1 85 ? -29.708 -7.184 42.415 1.00 71.25 85 PHE A O 1
ATOM 659 N N . ALA A 1 86 ? -28.853 -5.200 43.052 1.00 70.12 86 ALA A N 1
ATOM 660 C CA . ALA A 1 86 ? -28.737 -5.533 44.467 1.00 70.12 86 ALA A CA 1
ATOM 661 C C . ALA A 1 86 ? -30.099 -5.937 45.052 1.00 70.12 86 ALA A C 1
ATOM 663 O O . ALA A 1 86 ? -30.217 -7.001 45.655 1.00 70.12 86 ALA A O 1
ATOM 664 N N . LEU A 1 87 ? -31.154 -5.167 44.779 1.00 72.44 87 LEU A N 1
ATOM 665 C CA . LEU A 1 87 ? -32.518 -5.483 45.201 1.00 72.44 87 LEU A CA 1
ATOM 666 C C . LEU A 1 87 ? -33.037 -6.785 44.566 1.00 72.44 87 LEU A C 1
ATOM 668 O O . LEU A 1 87 ? -33.626 -7.605 45.268 1.00 72.44 87 LEU A O 1
ATOM 672 N N . SER A 1 88 ? -32.764 -7.033 43.277 1.00 74.88 88 SER A N 1
ATOM 673 C CA . SER A 1 88 ? -33.165 -8.270 42.580 1.00 74.88 88 SER A CA 1
ATOM 674 C C . SER A 1 88 ? -32.491 -9.534 43.132 1.00 74.88 88 SER A C 1
ATOM 676 O O . SER A 1 88 ? -33.057 -10.623 43.054 1.00 74.88 88 SER A O 1
ATOM 678 N N . GLN A 1 89 ? -31.302 -9.388 43.724 1.00 75.81 89 GLN A N 1
ATOM 679 C CA . GLN A 1 89 ? -30.546 -10.463 44.370 1.00 75.81 89 GLN A CA 1
ATOM 680 C C . GLN A 1 89 ? -30.759 -10.508 45.892 1.00 75.81 89 GLN A C 1
ATOM 682 O O . GLN A 1 89 ? -30.028 -11.206 46.592 1.00 75.81 89 GLN A O 1
ATOM 687 N N . ASN A 1 90 ? -31.755 -9.784 46.424 1.00 66.12 90 ASN A N 1
ATOM 688 C CA . ASN A 1 90 ? -32.008 -9.638 47.865 1.00 66.12 90 ASN A CA 1
ATOM 689 C C . ASN A 1 90 ? -30.782 -9.138 48.664 1.00 66.12 90 ASN A C 1
ATOM 691 O O . ASN A 1 90 ? -30.644 -9.424 49.854 1.00 66.12 90 ASN A O 1
ATOM 695 N N . MET A 1 91 ? -29.879 -8.390 48.029 1.00 64.56 91 MET A N 1
ATOM 696 C CA . MET A 1 91 ? -28.766 -7.730 48.703 1.00 64.56 91 MET A CA 1
ATOM 697 C C . MET A 1 91 ? -29.286 -6.472 49.401 1.00 64.56 91 MET A C 1
ATOM 699 O O . MET A 1 91 ? -29.721 -5.515 48.764 1.00 64.56 91 MET A O 1
ATOM 703 N N . VAL A 1 92 ? -29.246 -6.482 50.731 1.00 60.56 92 VAL A N 1
ATOM 704 C CA . VAL A 1 92 ? -29.692 -5.368 51.574 1.00 60.56 92 VAL A CA 1
ATOM 705 C C . VAL A 1 92 ? -28.492 -4.484 51.908 1.00 60.56 92 VAL A C 1
ATOM 707 O O . VAL A 1 92 ? -27.436 -4.986 52.295 1.00 60.56 92 VAL A O 1
ATOM 710 N N . GLU A 1 93 ? -28.645 -3.166 51.772 1.00 57.88 93 GLU A N 1
ATOM 711 C CA . GLU A 1 93 ? -27.628 -2.187 52.167 1.00 57.88 93 GLU A CA 1
ATOM 712 C C . GLU A 1 93 ? -27.315 -2.344 53.666 1.00 57.88 93 GLU A C 1
ATOM 714 O O . GLU A 1 93 ? -28.162 -2.092 54.528 1.00 57.88 93 GLU A O 1
ATOM 719 N N . ALA A 1 94 ? -26.099 -2.786 53.993 1.00 57.66 94 ALA A N 1
ATOM 720 C CA . ALA A 1 94 ? -25.670 -2.989 55.371 1.00 57.66 94 ALA A CA 1
ATOM 721 C C . ALA A 1 94 ? -25.380 -1.638 56.050 1.00 57.66 94 ALA A C 1
ATOM 723 O O . ALA A 1 94 ? -24.232 -1.254 56.249 1.00 57.66 94 ALA A O 1
ATOM 724 N N . LYS A 1 95 ? -26.436 -0.912 56.436 1.00 53.00 95 LYS A N 1
ATOM 725 C CA . LYS A 1 95 ? -26.350 0.390 57.130 1.00 53.00 95 LYS A CA 1
ATOM 726 C C . LYS A 1 95 ? -25.713 0.325 58.527 1.00 53.00 95 LYS A C 1
ATOM 728 O O . LYS A 1 95 ? -25.443 1.363 59.113 1.00 53.00 95 LYS A O 1
ATOM 733 N N . ASN A 1 96 ? -25.472 -0.879 59.049 1.00 45.47 96 ASN A N 1
ATOM 734 C CA . ASN A 1 96 ? -24.776 -1.156 60.308 1.00 45.47 96 ASN A CA 1
ATOM 735 C C . ASN A 1 96 ? -24.059 -2.513 60.219 1.00 45.47 96 ASN A C 1
ATOM 737 O O . ASN A 1 96 ? -24.384 -3.449 60.950 1.00 45.47 96 ASN A O 1
ATOM 741 N N . ALA A 1 97 ? -23.100 -2.661 59.302 1.00 48.84 97 ALA A N 1
ATOM 742 C CA . ALA A 1 97 ? -22.158 -3.774 59.380 1.00 48.84 97 ALA A CA 1
ATOM 743 C C . ALA A 1 97 ? -21.219 -3.537 60.575 1.00 48.84 97 ALA A C 1
ATOM 745 O O . ALA A 1 97 ? -20.098 -3.059 60.414 1.00 48.84 97 ALA A O 1
ATOM 746 N N . VAL A 1 98 ? -21.700 -3.830 61.788 1.00 49.31 98 VAL A N 1
ATOM 747 C CA . VAL A 1 98 ? -20.834 -3.997 62.957 1.00 49.31 98 VAL A CA 1
ATOM 748 C C . VAL A 1 98 ? -19.852 -5.097 62.581 1.00 49.31 98 VAL A C 1
ATOM 750 O O . VAL A 1 98 ? -20.243 -6.236 62.335 1.00 49.31 98 VAL A O 1
ATOM 753 N N . TYR A 1 99 ? -18.604 -4.680 62.407 1.00 47.66 99 TYR A N 1
ATOM 754 C CA . TYR A 1 99 ? -17.441 -5.450 62.010 1.00 47.66 99 TYR A CA 1
ATOM 755 C C . TYR A 1 99 ? -17.560 -6.947 62.332 1.00 47.66 99 TYR A C 1
ATOM 757 O O . TYR A 1 99 ? -17.358 -7.381 63.463 1.00 47.66 99 TYR A O 1
ATOM 765 N N . LEU A 1 100 ? -17.735 -7.767 61.290 1.00 51.34 100 LEU A N 1
ATOM 766 C CA . LEU A 1 100 ? -17.548 -9.226 61.342 1.00 51.34 100 LEU A CA 1
ATOM 767 C C . LEU A 1 100 ? -16.081 -9.627 61.652 1.00 51.34 100 LEU A C 1
ATOM 769 O O . LEU A 1 100 ? -15.718 -10.795 61.561 1.00 51.34 100 LEU A O 1
ATOM 773 N N . PHE A 1 101 ? -15.236 -8.652 61.998 1.00 51.34 101 PHE A N 1
ATOM 774 C CA . PHE A 1 101 ? -13.828 -8.789 62.351 1.00 51.34 101 PHE A CA 1
ATOM 775 C C . PHE A 1 101 ? -13.548 -8.559 63.846 1.00 51.34 101 PHE A C 1
ATOM 777 O O . PHE A 1 101 ? -12.403 -8.711 64.257 1.00 51.34 101 PHE A O 1
ATOM 784 N N . GLU A 1 102 ? -14.545 -8.213 64.672 1.00 45.50 102 GLU A N 1
ATOM 785 C CA . GLU A 1 102 ? -14.300 -7.925 66.099 1.00 45.50 102 GLU A CA 1
ATOM 786 C C . GLU A 1 102 ? -14.270 -9.167 67.005 1.00 45.50 102 GLU A C 1
ATOM 788 O O . GLU A 1 102 ? -13.679 -9.122 68.080 1.00 45.50 102 GLU A O 1
ATOM 793 N N . ASN A 1 103 ? -14.811 -10.311 66.573 1.00 45.28 103 ASN A N 1
ATOM 794 C CA . ASN A 1 103 ? -14.720 -11.555 67.342 1.00 45.28 103 ASN A CA 1
ATOM 795 C C . ASN A 1 103 ? -13.624 -12.468 66.788 1.00 45.28 103 ASN A C 1
ATOM 797 O O . ASN A 1 103 ? -13.883 -13.407 66.032 1.00 45.28 103 ASN A O 1
ATOM 801 N N . GLY A 1 104 ? -12.390 -12.217 67.227 1.00 48.25 104 GLY A N 1
ATOM 802 C CA . GLY A 1 104 ? -11.228 -13.088 67.035 1.00 48.25 104 GLY A CA 1
ATOM 803 C C . GLY A 1 104 ? -11.322 -14.416 67.795 1.00 48.25 104 GLY A C 1
ATOM 804 O O . GLY A 1 104 ? -10.404 -14.749 68.535 1.00 48.25 104 GLY A O 1
ATOM 805 N N . ASN A 1 105 ? -12.428 -15.161 67.665 1.00 50.22 105 ASN A N 1
ATOM 806 C CA . ASN A 1 105 ? -12.554 -16.467 68.316 1.00 50.22 105 ASN A CA 1
ATOM 807 C C . ASN A 1 105 ? -13.535 -17.469 67.677 1.00 50.22 105 ASN A C 1
ATOM 809 O O . ASN A 1 105 ? -13.971 -18.407 68.341 1.00 50.22 105 ASN A O 1
ATOM 813 N N . VAL A 1 106 ? -13.879 -17.338 66.391 1.00 53.25 106 VAL A N 1
ATOM 814 C CA . VAL A 1 106 ? -14.700 -18.350 65.689 1.00 53.25 106 VAL A CA 1
ATOM 815 C C . VAL A 1 106 ? -13.847 -19.351 64.907 1.00 53.25 106 VAL A C 1
ATOM 817 O O . VAL A 1 106 ? -14.025 -19.568 63.715 1.00 53.25 106 VAL A O 1
ATOM 820 N N . ALA A 1 107 ? -12.915 -19.988 65.613 1.00 54.84 107 ALA A N 1
ATOM 821 C CA . ALA A 1 107 ? -12.338 -21.270 65.221 1.00 54.84 107 ALA A CA 1
ATOM 822 C C . ALA A 1 107 ? -11.944 -22.064 66.476 1.00 54.84 107 ALA A C 1
ATOM 824 O O . ALA A 1 107 ? -10.775 -22.342 66.717 1.00 54.84 107 ALA A O 1
ATOM 825 N N . LEU A 1 108 ? -12.935 -22.435 67.287 1.00 50.66 108 LEU A N 1
ATOM 826 C CA . LEU A 1 108 ? -12.804 -23.557 68.213 1.00 50.66 108 LEU A CA 1
ATOM 827 C C . LEU A 1 108 ? -13.871 -24.581 67.845 1.00 50.66 108 LEU A C 1
ATOM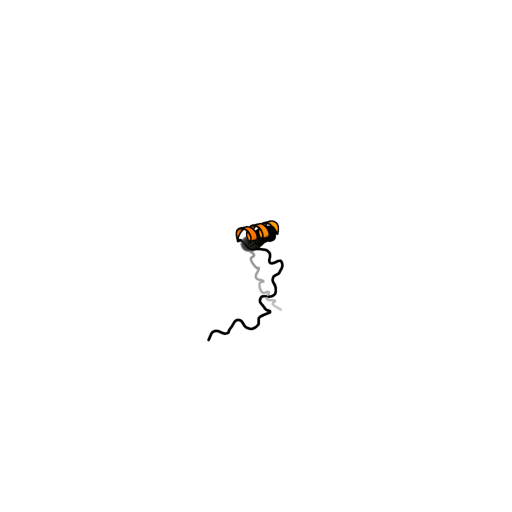 829 O O . LEU A 1 108 ? -15.050 -24.427 68.157 1.00 50.66 108 LEU A O 1
ATOM 833 N N . ARG A 1 109 ? -13.436 -25.619 67.134 1.00 43.19 109 ARG A N 1
ATOM 834 C CA . ARG A 1 109 ? -14.152 -26.886 67.020 1.00 43.19 109 ARG A CA 1
ATOM 835 C C . ARG A 1 109 ? -13.304 -27.915 67.784 1.00 43.19 109 ARG A C 1
ATOM 837 O O . ARG A 1 109 ? -12.087 -27.867 67.601 1.00 43.19 109 ARG A O 1
ATOM 844 N N . PRO A 1 110 ? -13.894 -28.738 68.669 1.00 51.62 110 PRO A N 1
ATOM 845 C CA . PRO A 1 110 ? -13.159 -29.780 69.385 1.00 51.62 110 PRO A CA 1
ATOM 846 C C . PRO A 1 110 ? -12.533 -30.799 68.430 1.00 51.62 110 PRO A C 1
ATOM 848 O O . PRO A 1 110 ? -13.103 -31.002 67.329 1.00 51.62 110 PRO A O 1
#